Protein AF-A0A5R9DRP6-F1 (afdb_monomer_lite)

pLDDT: mean 76.95, std 16.29, range [34.12, 96.19]

Secondary structure (DSSP, 8-state):
-PPPHHHHHHHHHHHHTT--GGGEEEEE-SSEEEEEE-SSHHHHHHHHHHHHHHTT---EEEEEEEPPTT-TT--EEEEEEEEEEHHHHHHHHHHHHHHHHHTT--

Sequence (106 aa):
MEKNKIEMILKDFLQGMSIDESSIKIRKTQNNMVITINKNFKRILLLLLNILGKNAIQFELMYTSSPHSDSLEQTNIDEVIITVPLNEVKKLDKIFLDANSTSENY

Radius of gyration: 15.65 Å; chains: 1; bounding box: 56×30×33 Å

Foldseek 3Di:
DPDDPVLVVLVVVCVVVVHDPVQWDWDDDPWKIKIKGQPPCVVSVVVVCCLCVVQVFDKDKDWDFDDDPDDPPDGDTRMIMIIGTVVSVVSVVVVVVVVVVVVVPD

Structure (mmCIF, N/CA/C/O backbone):
data_AF-A0A5R9DRP6-F1
#
_entry.id   AF-A0A5R9DRP6-F1
#
loop_
_atom_site.group_PDB
_atom_site.id
_atom_site.type_symbol
_atom_site.label_atom_id
_atom_site.label_alt_id
_atom_site.label_comp_id
_atom_site.label_asym_id
_atom_site.label_entity_id
_atom_site.label_seq_id
_atom_site.pdbx_PDB_ins_code
_atom_site.Cartn_x
_atom_site.Cartn_y
_atom_site.Cartn_z
_atom_site.occupancy
_atom_site.B_iso_or_equiv
_atom_site.auth_seq_id
_atom_site.auth_comp_id
_atom_site.auth_asym_id
_atom_site.auth_atom_id
_atom_site.pdbx_PDB_model_num
ATOM 1 N N . MET A 1 1 ? -10.917 -18.260 6.706 1.00 38.12 1 MET A N 1
ATOM 2 C CA . MET A 1 1 ? -9.905 -17.186 6.813 1.00 38.12 1 MET A CA 1
ATOM 3 C C . MET A 1 1 ? -10.605 -15.886 6.473 1.00 38.12 1 MET A C 1
ATOM 5 O O . MET A 1 1 ? -11.036 -15.751 5.336 1.00 38.12 1 MET A O 1
ATOM 9 N N . GLU A 1 2 ? -10.800 -14.986 7.438 1.00 44.00 2 GLU A N 1
ATOM 10 C CA . GLU A 1 2 ? -11.291 -13.636 7.133 1.00 44.00 2 GLU A CA 1
ATOM 11 C C . GLU A 1 2 ? -10.292 -12.959 6.192 1.00 44.00 2 GLU A C 1
ATOM 13 O O . GLU A 1 2 ? -9.121 -12.788 6.538 1.00 44.00 2 GLU A O 1
ATOM 18 N N . LYS A 1 3 ? -10.735 -12.615 4.978 1.00 52.97 3 LYS A N 1
ATOM 19 C CA . LYS A 1 3 ? -9.972 -11.705 4.124 1.00 52.97 3 LYS A CA 1
ATOM 20 C C . LYS A 1 3 ? -9.892 -10.368 4.854 1.00 52.97 3 LYS A C 1
ATOM 22 O O . LYS A 1 3 ? -10.903 -9.858 5.331 1.00 52.97 3 LYS A O 1
ATOM 27 N N . ASN A 1 4 ? -8.685 -9.827 4.973 1.00 66.50 4 ASN A N 1
ATOM 28 C CA . ASN A 1 4 ? -8.449 -8.565 5.659 1.00 66.50 4 ASN A CA 1
ATOM 29 C C . ASN A 1 4 ? -9.228 -7.456 4.927 1.00 66.50 4 ASN A C 1
ATOM 31 O O . ASN A 1 4 ? -9.006 -7.241 3.738 1.00 66.50 4 ASN A O 1
ATOM 35 N N . LYS A 1 5 ? -10.165 -6.783 5.604 1.00 69.31 5 LYS A N 1
ATOM 36 C CA . LYS A 1 5 ? -11.105 -5.821 4.994 1.00 69.31 5 LYS A CA 1
ATOM 37 C C . LYS A 1 5 ? -10.387 -4.731 4.186 1.00 69.31 5 LYS A C 1
ATOM 39 O O . LYS A 1 5 ? -10.827 -4.366 3.103 1.00 69.31 5 LYS A O 1
ATOM 44 N N . ILE A 1 6 ? -9.229 -4.292 4.670 1.00 69.44 6 ILE A N 1
ATOM 45 C CA . ILE A 1 6 ? -8.368 -3.304 4.005 1.00 69.44 6 ILE A CA 1
ATOM 46 C C . ILE A 1 6 ? -7.764 -3.841 2.706 1.00 69.44 6 ILE A C 1
ATOM 48 O O . ILE A 1 6 ? -7.637 -3.099 1.738 1.00 69.44 6 ILE A O 1
ATOM 52 N N . GLU A 1 7 ? -7.419 -5.129 2.658 1.00 74.81 7 GLU A N 1
ATOM 53 C CA . GLU A 1 7 ? -6.922 -5.767 1.436 1.00 74.81 7 GLU A CA 1
ATOM 54 C C . GLU A 1 7 ? -7.992 -5.764 0.344 1.00 74.81 7 GLU A C 1
ATOM 56 O O . GLU A 1 7 ? -7.694 -5.455 -0.806 1.00 74.81 7 GLU A O 1
ATOM 61 N N . MET A 1 8 ? -9.236 -6.069 0.717 1.00 75.88 8 MET A N 1
ATOM 62 C CA . MET A 1 8 ? -10.375 -6.060 -0.199 1.00 75.88 8 MET A CA 1
ATOM 63 C C . MET A 1 8 ? -10.633 -4.652 -0.739 1.00 75.88 8 MET A C 1
ATOM 65 O O . MET A 1 8 ? -10.680 -4.458 -1.944 1.00 75.88 8 MET A O 1
ATOM 69 N N . ILE A 1 9 ? -10.660 -3.654 0.143 1.00 73.69 9 ILE A N 1
ATOM 70 C CA . ILE A 1 9 ? -10.892 -2.259 -0.238 1.00 73.69 9 ILE A CA 1
ATOM 71 C C . ILE A 1 9 ? -9.793 -1.737 -1.163 1.00 73.69 9 ILE A C 1
ATOM 73 O O . ILE A 1 9 ? -10.081 -1.097 -2.171 1.00 73.69 9 ILE A O 1
ATOM 77 N N . LEU A 1 10 ? -8.526 -2.018 -0.850 1.00 75.06 10 LEU A N 1
ATOM 78 C CA . LEU A 1 10 ? -7.419 -1.627 -1.719 1.00 75.06 10 LEU A CA 1
ATOM 79 C C . LEU A 1 10 ? -7.547 -2.273 -3.101 1.00 75.06 10 LEU A C 1
ATOM 81 O O . LEU A 1 10 ? -7.329 -1.591 -4.096 1.00 75.06 10 LEU A O 1
ATOM 85 N N . LYS A 1 11 ? -7.948 -3.546 -3.175 1.00 78.19 11 LYS A N 1
ATOM 86 C CA . LYS A 1 11 ? -8.215 -4.233 -4.446 1.00 78.19 11 LYS A CA 1
ATOM 87 C C . LYS A 1 11 ? -9.369 -3.602 -5.223 1.00 78.19 11 LYS A C 1
ATOM 89 O O . LYS A 1 11 ? -9.190 -3.314 -6.403 1.00 78.19 11 LYS A O 1
ATOM 94 N N . ASP A 1 12 ? -10.480 -3.288 -4.565 1.00 77.56 12 ASP A N 1
ATOM 95 C CA . ASP A 1 12 ? -11.635 -2.638 -5.195 1.00 77.56 12 ASP A CA 1
ATOM 96 C C . ASP A 1 12 ? -11.263 -1.257 -5.767 1.00 77.56 12 ASP A C 1
ATOM 98 O O . ASP A 1 12 ? -11.614 -0.922 -6.901 1.00 77.56 12 ASP A O 1
ATOM 102 N N . PHE A 1 13 ? -10.467 -0.470 -5.032 1.00 76.50 13 PHE A N 1
ATOM 103 C CA . PHE A 1 13 ? -9.943 0.807 -5.529 1.00 76.50 13 PHE A CA 1
ATOM 104 C C . PHE A 1 13 ? -9.058 0.635 -6.767 1.00 76.50 13 PHE A C 1
ATOM 106 O O . PHE A 1 13 ? -9.162 1.419 -7.712 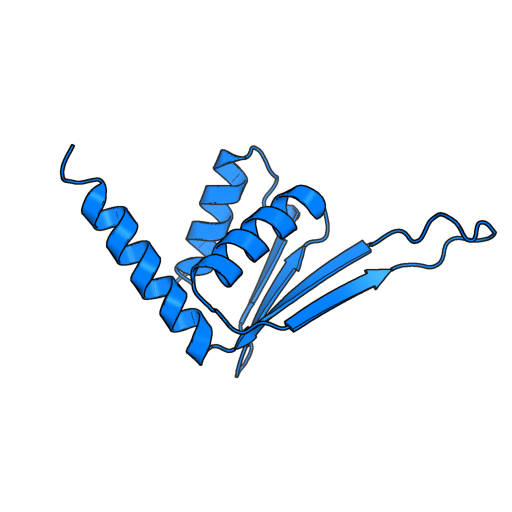1.00 76.50 13 PHE A O 1
ATOM 113 N N . LEU A 1 14 ? -8.191 -0.379 -6.787 1.00 80.94 14 LEU A N 1
ATOM 114 C CA . LEU A 1 14 ? -7.311 -0.643 -7.929 1.00 80.94 14 LEU A CA 1
ATOM 115 C C . LEU A 1 14 ? -8.107 -1.065 -9.163 1.00 80.94 14 LEU A C 1
ATOM 117 O O . LEU A 1 14 ? -7.840 -0.550 -10.251 1.00 80.94 14 LEU A O 1
ATOM 121 N N . GLN A 1 15 ? -9.122 -1.917 -8.985 1.00 81.38 15 GLN A N 1
ATOM 122 C CA . GLN A 1 15 ? -10.050 -2.283 -10.053 1.00 81.38 15 GLN A CA 1
ATOM 123 C C . GLN A 1 15 ? -10.755 -1.045 -10.622 1.00 81.38 15 GLN A C 1
ATOM 125 O O . GLN A 1 15 ? -10.757 -0.853 -11.839 1.00 81.38 15 GLN A O 1
ATOM 130 N N . GLY A 1 16 ? -11.255 -0.149 -9.763 1.00 79.12 16 GLY A N 1
ATOM 131 C CA . GLY A 1 16 ? -11.875 1.113 -10.186 1.00 79.12 16 GLY A CA 1
ATOM 132 C C . GLY A 1 16 ? -10.941 2.030 -10.987 1.00 79.12 16 GLY A C 1
ATOM 133 O O . GLY A 1 16 ? -11.393 2.805 -11.828 1.00 79.12 16 GLY A O 1
ATOM 134 N N . MET A 1 17 ? -9.626 1.913 -10.788 1.00 76.94 17 MET A N 1
ATOM 135 C CA . MET A 1 17 ? -8.605 2.657 -11.535 1.00 76.94 17 MET A CA 1
ATOM 136 C C . MET A 1 17 ? -8.067 1.909 -12.765 1.00 76.94 17 MET A C 1
ATOM 138 O O . MET A 1 17 ? -7.132 2.398 -13.405 1.00 76.94 17 MET A O 1
ATOM 142 N N . SER A 1 18 ? -8.630 0.741 -13.103 1.00 83.69 18 SER A N 1
ATOM 143 C CA . SER A 1 18 ? -8.117 -0.155 -14.152 1.00 83.69 18 SER A CA 1
ATOM 144 C C . SER A 1 18 ? -6.644 -0.540 -13.941 1.00 83.69 18 SER A C 1
ATOM 146 O O . SER A 1 18 ? -5.866 -0.636 -14.891 1.00 83.69 18 SER A O 1
ATOM 148 N N . ILE A 1 19 ? -6.242 -0.719 -12.680 1.00 83.25 19 ILE A N 1
ATOM 149 C CA . ILE A 1 19 ? -4.902 -1.159 -12.289 1.00 83.25 19 ILE A CA 1
ATOM 150 C C . ILE A 1 19 ? -4.961 -2.647 -11.943 1.00 83.25 19 ILE A C 1
ATOM 152 O O . ILE A 1 19 ? -5.769 -3.070 -11.122 1.00 83.25 19 ILE A O 1
ATOM 156 N N . ASP A 1 20 ? -4.066 -3.430 -12.545 1.00 83.62 20 ASP A N 1
ATOM 157 C CA . ASP A 1 20 ? -3.926 -4.859 -12.256 1.00 83.62 20 ASP A CA 1
ATOM 158 C C . ASP A 1 20 ? -3.545 -5.085 -10.782 1.00 83.62 20 ASP A C 1
ATOM 160 O O . ASP A 1 20 ? -2.541 -4.542 -10.307 1.00 83.62 20 ASP A O 1
ATOM 164 N N . GLU A 1 21 ? -4.314 -5.922 -10.080 1.00 80.56 21 GLU A N 1
ATOM 165 C CA . GLU A 1 21 ? -4.070 -6.330 -8.691 1.00 80.56 21 GLU A CA 1
ATOM 166 C C . GLU A 1 21 ? -2.682 -6.949 -8.486 1.00 80.56 21 GLU A C 1
ATOM 168 O O . GLU A 1 21 ? -2.120 -6.843 -7.398 1.00 80.56 21 GLU A O 1
ATOM 173 N N . SER A 1 22 ? -2.083 -7.538 -9.530 1.00 85.25 22 SER A N 1
ATOM 174 C CA . SER A 1 22 ? -0.714 -8.067 -9.483 1.00 85.25 22 SER A CA 1
ATOM 175 C C . SER A 1 22 ? 0.350 -6.991 -9.215 1.00 85.25 22 SER A C 1
ATOM 177 O O . SER A 1 22 ? 1.472 -7.327 -8.822 1.00 85.25 22 SER A O 1
ATOM 179 N N . SER A 1 23 ? -0.011 -5.709 -9.382 1.00 85.62 23 SER A N 1
ATOM 180 C CA . SER A 1 23 ? 0.831 -4.537 -9.098 1.00 85.62 23 SER A CA 1
ATOM 181 C C . SER A 1 23 ? 1.108 -4.340 -7.604 1.00 85.62 23 SER A C 1
ATOM 183 O O . SER A 1 23 ? 1.911 -3.478 -7.239 1.00 85.62 23 SER A O 1
ATOM 185 N N . ILE A 1 24 ? 0.410 -5.079 -6.735 1.00 87.81 24 ILE A N 1
ATOM 186 C CA . ILE A 1 24 ? 0.456 -4.903 -5.289 1.00 87.81 24 ILE A CA 1
ATOM 187 C C . ILE A 1 24 ? 0.427 -6.240 -4.559 1.00 87.81 24 ILE A C 1
ATOM 189 O O . ILE A 1 24 ? -0.304 -7.168 -4.894 1.00 87.81 24 ILE A O 1
ATOM 193 N N . LYS A 1 25 ? 1.225 -6.324 -3.497 1.00 89.56 25 LYS A N 1
ATOM 194 C CA . LYS A 1 25 ? 1.209 -7.429 -2.542 1.00 89.56 25 LYS A CA 1
ATOM 195 C C . LYS A 1 25 ? 0.976 -6.867 -1.154 1.00 89.56 25 LYS A C 1
ATOM 197 O O . LYS A 1 25 ? 1.689 -5.968 -0.722 1.00 89.56 25 LYS A O 1
ATOM 202 N N . ILE A 1 26 ? 0.003 -7.425 -0.445 1.00 88.88 26 ILE A N 1
ATOM 203 C CA . ILE A 1 26 ? -0.299 -7.051 0.935 1.00 88.88 26 ILE A CA 1
ATOM 204 C C . ILE A 1 26 ? 0.063 -8.233 1.826 1.00 88.88 26 ILE A C 1
ATOM 206 O O . ILE A 1 26 ? -0.325 -9.370 1.559 1.00 88.88 26 ILE A O 1
ATOM 210 N N . ARG A 1 27 ? 0.839 -7.977 2.878 1.00 90.06 27 ARG A N 1
ATOM 211 C CA . ARG A 1 27 ? 1.231 -8.982 3.869 1.00 90.06 27 ARG A CA 1
ATOM 212 C C . ARG A 1 27 ? 1.011 -8.441 5.268 1.00 90.06 27 ARG A C 1
ATOM 214 O O . ARG A 1 27 ? 1.330 -7.294 5.557 1.00 90.06 27 ARG A O 1
ATOM 221 N N . LYS A 1 28 ? 0.499 -9.287 6.155 1.00 87.56 28 LYS A N 1
ATOM 222 C CA . LYS A 1 28 ? 0.380 -8.987 7.581 1.00 87.56 28 LYS A CA 1
ATOM 223 C C . LYS A 1 28 ? 1.487 -9.723 8.328 1.00 87.56 28 LYS A C 1
ATOM 225 O O . LYS A 1 28 ? 1.622 -10.934 8.179 1.00 87.56 28 LYS A O 1
ATOM 230 N N . THR A 1 29 ? 2.286 -8.994 9.094 1.00 88.12 29 THR A N 1
ATOM 231 C CA . THR A 1 29 ? 3.272 -9.550 10.029 1.00 88.12 29 THR A CA 1
ATOM 232 C C . THR A 1 29 ? 2.733 -9.446 11.460 1.00 88.12 29 THR A C 1
ATOM 234 O O . THR A 1 29 ? 1.584 -9.046 11.656 1.00 88.12 29 THR A O 1
ATOM 237 N N . GLN A 1 30 ? 3.530 -9.816 12.471 1.00 87.00 30 GLN A N 1
ATOM 238 C CA . GLN A 1 30 ? 3.106 -9.728 13.877 1.00 87.00 30 GLN A CA 1
ATOM 239 C C . GLN A 1 30 ? 2.653 -8.317 14.272 1.00 87.00 30 GLN A C 1
ATOM 241 O O . GLN A 1 30 ? 1.634 -8.178 14.942 1.00 87.00 30 GLN A O 1
ATOM 246 N N . ASN A 1 31 ? 3.375 -7.287 13.820 1.00 91.75 31 ASN A N 1
ATOM 247 C CA . ASN A 1 31 ? 3.163 -5.911 14.274 1.00 91.75 31 ASN A CA 1
ATOM 248 C C . ASN A 1 31 ? 2.768 -4.947 13.157 1.00 91.75 31 ASN A C 1
ATOM 250 O O . ASN A 1 31 ? 2.292 -3.856 13.458 1.00 91.75 31 ASN A O 1
ATOM 254 N N . ASN A 1 32 ? 2.923 -5.337 11.887 1.00 91.62 32 ASN A N 1
ATOM 255 C CA . ASN A 1 32 ? 2.748 -4.429 10.758 1.00 91.62 32 ASN A CA 1
ATOM 256 C C . ASN A 1 32 ? 1.876 -5.022 9.648 1.00 91.62 32 ASN A C 1
ATOM 258 O O . ASN A 1 32 ? 1.819 -6.234 9.433 1.00 91.62 32 ASN A O 1
ATOM 262 N N . MET A 1 33 ? 1.244 -4.138 8.888 1.00 91.00 33 MET A N 1
ATOM 263 C CA . MET A 1 33 ? 0.783 -4.403 7.533 1.00 91.00 33 MET A CA 1
ATOM 264 C C . MET A 1 33 ? 1.819 -3.847 6.556 1.00 91.00 33 MET A C 1
ATOM 266 O O . MET A 1 33 ? 2.216 -2.692 6.664 1.00 91.00 33 MET A O 1
ATOM 270 N N . VAL A 1 34 ? 2.248 -4.667 5.607 1.00 92.44 34 VAL A N 1
ATOM 271 C CA . VAL A 1 34 ? 3.221 -4.308 4.576 1.00 92.44 34 VAL A CA 1
ATOM 272 C C . VAL A 1 34 ? 2.514 -4.322 3.229 1.00 92.44 34 VAL A C 1
ATOM 274 O O . VAL A 1 34 ? 1.938 -5.342 2.843 1.00 92.44 34 VAL A O 1
ATOM 277 N N . ILE A 1 35 ? 2.554 -3.194 2.528 1.00 91.75 35 ILE A N 1
ATOM 278 C CA . ILE A 1 35 ? 2.043 -3.027 1.170 1.00 91.75 35 ILE A CA 1
ATOM 279 C C . ILE A 1 35 ? 3.247 -2.840 0.251 1.00 91.75 35 ILE A C 1
ATOM 281 O O . ILE A 1 35 ? 3.953 -1.841 0.348 1.00 91.75 35 ILE A O 1
ATOM 285 N N . THR A 1 36 ? 3.473 -3.787 -0.648 1.00 93.00 36 THR A N 1
ATOM 286 C CA . THR A 1 36 ? 4.498 -3.699 -1.691 1.00 93.00 36 THR A CA 1
ATOM 287 C C . THR A 1 36 ? 3.836 -3.354 -3.012 1.00 93.00 36 THR A C 1
ATOM 289 O O . THR A 1 36 ? 2.839 -3.976 -3.369 1.00 93.00 36 THR A O 1
ATOM 292 N N . ILE A 1 37 ? 4.404 -2.402 -3.743 1.00 91.00 37 ILE A N 1
ATOM 293 C CA . ILE A 1 37 ? 3.944 -1.934 -5.046 1.00 91.00 37 ILE A CA 1
ATOM 294 C C . ILE A 1 37 ? 5.092 -2.120 -6.033 1.00 91.00 37 ILE A C 1
ATOM 296 O O . ILE A 1 37 ? 6.136 -1.503 -5.861 1.00 91.00 37 ILE A O 1
ATOM 300 N N . ASN A 1 38 ? 4.908 -2.938 -7.062 1.00 88.44 38 ASN A N 1
ATOM 301 C CA . ASN A 1 38 ? 5.966 -3.283 -8.025 1.00 88.44 38 ASN A CA 1
ATOM 302 C C . ASN A 1 38 ? 5.668 -2.804 -9.458 1.00 88.44 38 ASN A C 1
ATOM 304 O O . ASN A 1 38 ? 6.468 -2.993 -10.370 1.00 88.44 38 ASN A O 1
ATOM 308 N N . LYS A 1 39 ? 4.496 -2.201 -9.681 1.00 83.12 39 LYS A N 1
ATOM 309 C CA . LYS A 1 39 ? 4.074 -1.590 -10.950 1.00 83.12 39 LYS A CA 1
ATOM 310 C C . LYS A 1 39 ? 3.173 -0.401 -10.665 1.00 83.12 39 LYS A C 1
ATOM 312 O O . LYS A 1 39 ? 2.600 -0.299 -9.586 1.00 83.12 39 LYS A O 1
ATOM 317 N N . ASN A 1 40 ? 3.018 0.497 -11.639 1.00 80.56 40 ASN A N 1
ATOM 318 C CA . ASN A 1 40 ? 2.105 1.645 -11.536 1.00 80.56 40 ASN A CA 1
ATOM 319 C C . ASN A 1 40 ? 2.328 2.505 -10.272 1.00 80.56 40 ASN A C 1
ATOM 321 O O . ASN A 1 40 ? 1.409 3.190 -9.812 1.00 80.56 40 ASN A O 1
ATOM 325 N N . PHE A 1 41 ? 3.551 2.490 -9.721 1.00 80.62 41 PHE A N 1
ATOM 326 C CA . PHE A 1 41 ? 3.815 2.981 -8.371 1.00 80.62 41 PHE A CA 1
ATOM 327 C C . PHE A 1 41 ? 3.432 4.447 -8.199 1.00 80.62 41 PHE A C 1
ATOM 329 O O . PHE A 1 41 ? 2.899 4.789 -7.159 1.00 80.62 41 PHE A O 1
ATOM 336 N N . LYS A 1 42 ? 3.578 5.304 -9.221 1.00 80.69 42 LYS A N 1
ATOM 337 C CA . LYS A 1 42 ? 3.187 6.724 -9.132 1.00 80.69 42 LYS A CA 1
ATOM 338 C C . LYS A 1 42 ? 1.720 6.902 -8.719 1.00 80.69 42 LYS A C 1
ATOM 340 O O . LYS A 1 42 ? 1.432 7.665 -7.804 1.00 80.69 42 LYS A O 1
ATOM 345 N N . ARG A 1 43 ? 0.797 6.191 -9.378 1.00 81.50 43 ARG A N 1
ATOM 346 C CA . ARG A 1 43 ? -0.650 6.315 -9.120 1.00 81.50 43 ARG A CA 1
ATOM 347 C C . ARG A 1 43 ? -1.032 5.677 -7.788 1.00 81.50 43 ARG A C 1
ATOM 349 O O . ARG A 1 43 ? -1.734 6.297 -6.996 1.00 81.50 43 ARG A O 1
ATOM 356 N N . ILE A 1 44 ? -0.530 4.468 -7.537 1.00 83.75 44 ILE A N 1
ATOM 357 C CA . ILE A 1 44 ? -0.846 3.709 -6.321 1.00 83.75 44 ILE A CA 1
ATOM 358 C C . ILE A 1 44 ? -0.257 4.403 -5.083 1.00 83.75 44 ILE A C 1
ATOM 360 O O . ILE A 1 44 ? -0.943 4.542 -4.074 1.00 83.75 44 ILE A O 1
ATOM 364 N N . LEU A 1 45 ? 0.979 4.906 -5.170 1.00 86.56 45 LEU A N 1
ATOM 365 C CA . LEU A 1 45 ? 1.634 5.648 -4.092 1.00 86.56 45 LEU A CA 1
ATOM 366 C C . LEU A 1 45 ? 0.879 6.935 -3.771 1.00 86.56 45 LEU A C 1
ATOM 368 O O . LEU A 1 45 ? 0.594 7.175 -2.606 1.00 86.56 45 LEU A O 1
ATOM 372 N N . LEU A 1 46 ? 0.513 7.743 -4.773 1.00 86.88 46 LEU A N 1
ATOM 373 C CA . LEU A 1 46 ? -0.260 8.970 -4.541 1.00 86.88 46 LEU A CA 1
ATOM 374 C C . LEU A 1 46 ? -1.586 8.683 -3.829 1.00 86.88 46 LEU A C 1
ATOM 376 O O . LEU A 1 46 ? -1.942 9.390 -2.888 1.00 86.88 46 LEU A O 1
ATOM 380 N N . LEU A 1 47 ? -2.296 7.629 -4.242 1.00 82.75 47 LEU A N 1
ATOM 381 C CA . LEU A 1 47 ? -3.539 7.212 -3.597 1.00 82.75 47 LEU A CA 1
ATOM 382 C C . LEU A 1 47 ? -3.305 6.813 -2.135 1.00 82.75 47 LEU A C 1
ATOM 384 O O . LEU A 1 47 ? -3.996 7.308 -1.245 1.00 82.75 47 LEU A O 1
ATOM 388 N N . LEU A 1 48 ? -2.320 5.948 -1.882 1.00 85.12 48 LEU A N 1
ATOM 389 C CA . LEU A 1 48 ? -2.004 5.480 -0.536 1.00 85.12 48 LEU A CA 1
ATOM 390 C C . LEU A 1 48 ? -1.540 6.625 0.364 1.00 85.12 48 LEU A C 1
ATOM 392 O O . LEU A 1 48 ? -2.047 6.752 1.470 1.00 85.12 48 LEU A O 1
ATOM 396 N N . LEU A 1 49 ? -0.660 7.509 -0.111 1.00 88.69 49 LEU A N 1
ATOM 397 C CA . LEU A 1 49 ? -0.221 8.683 0.647 1.00 88.69 49 LEU A CA 1
ATOM 398 C C . LEU A 1 49 ? -1.382 9.629 0.961 1.00 88.69 49 LEU A C 1
ATOM 400 O O . LEU A 1 49 ? -1.442 10.170 2.061 1.00 88.69 49 LEU A O 1
ATOM 404 N N . ASN A 1 50 ? -2.327 9.802 0.036 1.00 86.19 50 ASN A N 1
ATOM 405 C CA . ASN A 1 50 ? -3.522 10.604 0.280 1.00 86.19 50 ASN A CA 1
ATOM 406 C C . ASN A 1 50 ? -4.410 9.979 1.367 1.00 86.19 50 ASN A C 1
ATOM 408 O O . ASN A 1 50 ? -4.860 10.683 2.267 1.00 86.19 50 ASN A O 1
ATOM 412 N N . ILE A 1 51 ? -4.634 8.661 1.321 1.00 83.12 51 ILE A N 1
ATOM 413 C CA . ILE A 1 51 ? -5.410 7.942 2.343 1.00 83.12 51 ILE A CA 1
ATOM 414 C C . ILE A 1 51 ? -4.698 8.006 3.698 1.00 83.12 51 ILE A C 1
ATOM 416 O O . ILE A 1 51 ? -5.313 8.366 4.696 1.00 83.12 51 ILE A O 1
ATOM 420 N N . LEU A 1 52 ? -3.407 7.688 3.756 1.00 88.25 52 LEU A N 1
ATOM 421 C CA . LEU A 1 52 ? -2.651 7.661 5.009 1.00 88.25 52 LEU A CA 1
ATOM 422 C C . LEU A 1 52 ? -2.511 9.072 5.602 1.00 88.25 52 LEU A C 1
ATOM 424 O O . LEU A 1 52 ? -2.758 9.274 6.790 1.00 88.25 52 LEU A O 1
ATOM 428 N N . GLY A 1 53 ? -2.202 10.061 4.760 1.00 88.06 53 GLY A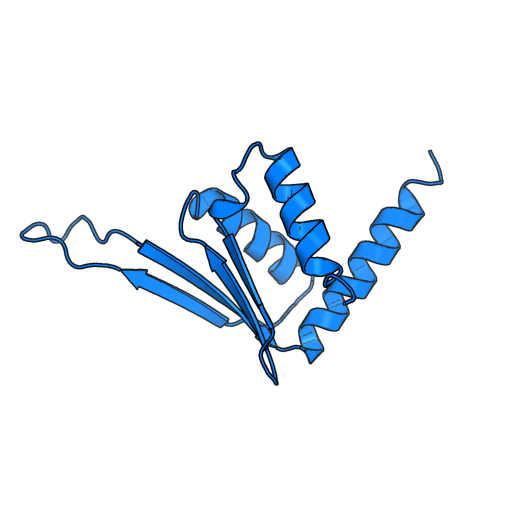 N 1
ATOM 429 C CA . GLY A 1 53 ? -2.017 11.456 5.151 1.00 88.06 53 GLY A CA 1
ATOM 430 C C . GLY A 1 53 ? -3.299 12.121 5.650 1.00 88.06 53 GLY A C 1
ATOM 431 O O . GLY A 1 53 ? -3.289 12.715 6.726 1.00 88.06 53 GLY A O 1
ATOM 432 N N . LYS A 1 54 ? -4.426 11.967 4.935 1.00 85.44 54 LYS A N 1
ATOM 433 C CA . LYS A 1 54 ? -5.728 12.520 5.368 1.00 85.44 54 LYS A CA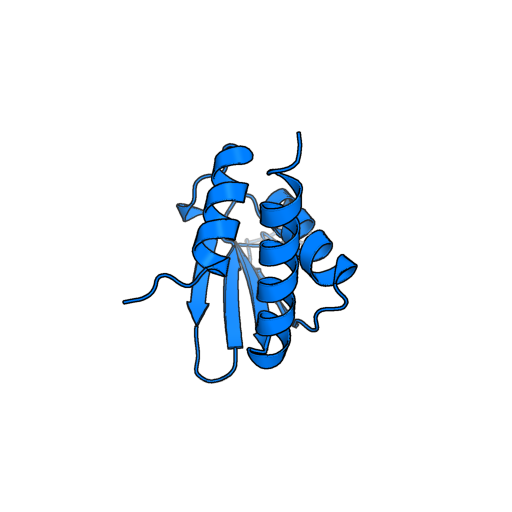 1
ATOM 434 C C . LYS A 1 54 ? -6.170 12.021 6.740 1.00 85.44 54 LYS A C 1
ATOM 436 O O . LYS A 1 54 ? -6.930 12.700 7.418 1.00 85.44 54 LYS A O 1
ATOM 441 N N . ASN A 1 55 ? -5.699 10.843 7.130 1.00 84.44 55 ASN A N 1
ATOM 442 C CA . ASN A 1 55 ? -6.118 10.171 8.350 1.00 84.44 55 ASN A CA 1
ATOM 443 C C . ASN A 1 55 ? -5.054 10.201 9.452 1.00 84.44 55 ASN A C 1
ATOM 445 O O . ASN A 1 55 ? -5.211 9.510 10.457 1.00 84.44 55 ASN A O 1
ATOM 449 N N . ALA A 1 56 ? -3.989 10.996 9.272 1.00 89.62 56 ALA A N 1
ATOM 450 C CA . ALA A 1 56 ? -2.877 11.111 10.215 1.00 89.62 56 ALA A CA 1
ATOM 451 C C . ALA A 1 56 ? -2.342 9.737 10.663 1.00 89.62 56 ALA A C 1
ATOM 453 O O . ALA A 1 56 ? -2.075 9.503 11.845 1.00 89.62 56 ALA A O 1
ATOM 454 N N . ILE A 1 57 ? -2.245 8.809 9.710 1.00 90.06 57 ILE A N 1
ATOM 455 C CA . ILE A 1 57 ? -1.754 7.457 9.952 1.00 90.06 57 ILE A CA 1
ATOM 456 C C . ILE A 1 57 ? -0.238 7.481 9.908 1.00 90.06 57 ILE A C 1
ATOM 458 O O . ILE A 1 57 ? 0.350 7.950 8.935 1.00 90.06 57 ILE A O 1
ATOM 462 N N . GLN A 1 58 ? 0.394 6.942 10.946 1.00 93.31 58 GLN A N 1
ATOM 463 C CA . GLN A 1 58 ? 1.834 6.732 10.929 1.00 93.31 58 GLN A CA 1
ATOM 464 C C . GLN A 1 58 ? 2.183 5.556 10.007 1.00 93.31 58 GLN A C 1
ATOM 466 O O . GLN A 1 58 ? 1.583 4.484 10.089 1.00 93.31 58 GLN A O 1
ATOM 471 N N . PHE A 1 59 ? 3.175 5.751 9.141 1.00 94.50 59 PHE A N 1
ATOM 472 C CA . PHE A 1 59 ? 3.705 4.716 8.257 1.00 94.50 59 PHE A CA 1
ATOM 473 C C . PHE A 1 59 ? 5.190 4.952 7.971 1.00 94.50 59 PHE A C 1
ATOM 475 O O . PHE A 1 59 ? 5.693 6.066 8.111 1.00 94.50 59 PHE A O 1
ATOM 482 N N . GLU A 1 60 ? 5.874 3.902 7.532 1.00 96.19 60 GLU A N 1
ATOM 483 C CA . GLU A 1 60 ? 7.217 3.969 6.961 1.00 96.19 60 GLU A CA 1
ATOM 484 C C . GLU A 1 60 ? 7.139 3.752 5.449 1.00 96.19 60 GLU A C 1
ATOM 486 O O . GLU A 1 60 ? 6.332 2.949 4.970 1.00 96.19 60 GLU A O 1
ATOM 491 N N . LEU A 1 61 ? 7.982 4.466 4.703 1.00 94.56 61 LEU A N 1
ATOM 492 C CA . LEU A 1 61 ? 8.087 4.367 3.252 1.00 94.56 61 LEU A CA 1
ATOM 493 C C . LEU A 1 61 ? 9.517 3.989 2.874 1.00 94.56 61 LEU A C 1
ATOM 495 O O . LEU A 1 61 ? 10.466 4.686 3.224 1.00 94.56 61 LEU A O 1
ATOM 499 N N . MET A 1 62 ? 9.651 2.905 2.123 1.00 93.31 62 MET A N 1
ATOM 500 C CA . MET A 1 62 ? 10.913 2.436 1.563 1.00 93.31 62 MET A CA 1
ATOM 501 C C . MET A 1 62 ? 10.750 2.201 0.062 1.00 93.31 62 MET A C 1
ATOM 503 O O . MET A 1 62 ? 9.641 1.990 -0.429 1.00 93.31 62 MET A O 1
ATOM 507 N N . TYR A 1 63 ? 11.857 2.209 -0.671 1.00 91.12 63 TYR A N 1
ATOM 508 C CA . TYR A 1 63 ? 11.883 1.787 -2.065 1.00 91.12 63 TYR A CA 1
ATOM 509 C C . TYR A 1 63 ? 13.117 0.930 -2.332 1.00 91.12 63 TYR A C 1
ATOM 511 O O . TYR A 1 63 ? 14.133 1.059 -1.647 1.00 91.12 63 TYR A O 1
ATOM 519 N N . THR A 1 64 ? 13.013 0.050 -3.319 1.00 88.69 64 THR A N 1
ATOM 520 C CA . THR A 1 64 ? 14.145 -0.688 -3.876 1.00 88.69 64 THR A CA 1
ATOM 521 C C . THR A 1 64 ? 14.439 -0.159 -5.271 1.00 88.69 64 THR A C 1
ATOM 523 O O . THR A 1 64 ? 13.545 0.294 -5.991 1.00 88.69 64 THR A O 1
ATOM 526 N N . SER A 1 65 ? 15.712 -0.179 -5.640 1.00 86.00 65 SER A N 1
ATOM 527 C CA . SER A 1 65 ? 16.159 0.234 -6.963 1.00 86.00 65 SER A CA 1
ATOM 528 C C . SER A 1 65 ? 17.315 -0.635 -7.412 1.00 86.00 65 SER A C 1
ATOM 530 O O . SER A 1 65 ? 18.282 -0.811 -6.664 1.00 86.00 65 SER A O 1
ATOM 532 N N . SER A 1 66 ? 17.242 -1.120 -8.641 1.00 79.56 66 SER A N 1
ATOM 533 C CA . SER A 1 66 ? 18.324 -1.849 -9.276 1.00 79.56 66 SER A CA 1
ATOM 534 C C . SER A 1 66 ? 19.275 -0.857 -9.940 1.00 79.56 66 SER A C 1
ATOM 536 O O . SER A 1 66 ? 18.824 0.034 -10.666 1.00 79.56 66 SER A O 1
ATOM 538 N N . PRO A 1 67 ? 20.596 -0.987 -9.733 1.00 68.12 67 PRO A N 1
ATOM 539 C CA . PRO A 1 67 ? 21.551 -0.207 -10.499 1.00 68.12 67 PRO A CA 1
ATOM 540 C C . PRO A 1 67 ? 21.458 -0.619 -11.975 1.00 68.12 67 PRO A C 1
ATOM 542 O O . PRO A 1 67 ? 21.521 -1.804 -12.309 1.00 68.12 67 PRO A O 1
ATOM 545 N N . HIS A 1 68 ? 21.305 0.351 -12.872 1.00 61.16 68 HIS A N 1
ATOM 546 C CA . HIS A 1 68 ? 21.616 0.162 -14.286 1.00 61.16 68 HIS A CA 1
ATOM 547 C C . HIS A 1 68 ? 22.981 0.767 -14.589 1.00 61.16 68 HIS A C 1
ATOM 549 O O . HIS A 1 68 ? 23.357 1.807 -14.048 1.00 61.16 68 HIS A O 1
ATOM 555 N N . SER A 1 69 ? 23.733 0.060 -15.426 1.00 58.31 69 SER A N 1
ATOM 556 C CA . SER A 1 69 ? 25.050 0.458 -15.900 1.00 58.31 69 SER A CA 1
ATOM 557 C C . SER A 1 69 ? 24.981 1.792 -16.653 1.00 58.31 69 SER A C 1
AT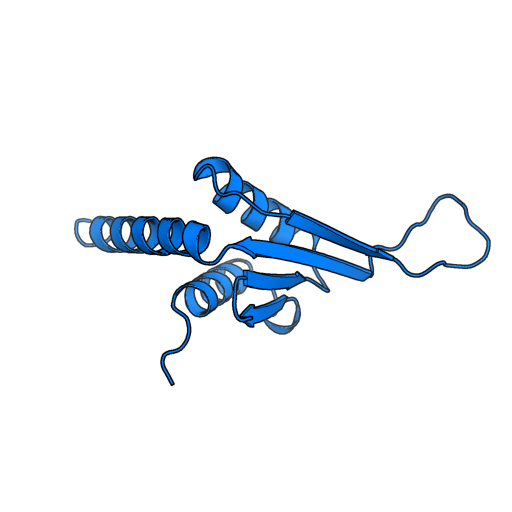OM 559 O O . SER A 1 69 ? 24.185 1.962 -17.575 1.00 58.31 69 SER A O 1
ATOM 561 N N . ASP A 1 70 ? 25.867 2.697 -16.244 1.00 55.66 70 ASP A N 1
ATOM 562 C CA . ASP A 1 70 ? 26.456 3.801 -17.011 1.00 55.66 70 ASP A CA 1
ATOM 563 C C . ASP A 1 70 ? 25.661 5.093 -17.257 1.00 55.66 70 ASP A C 1
ATOM 565 O O . ASP A 1 70 ? 26.176 5.989 -17.923 1.00 55.66 70 ASP A O 1
ATOM 569 N N . SER A 1 71 ? 24.491 5.302 -16.644 1.00 56.47 71 SER A N 1
ATOM 570 C CA . SER A 1 71 ? 23.922 6.660 -16.573 1.00 56.47 71 SER A CA 1
ATOM 571 C C . SER A 1 71 ? 23.451 7.018 -15.165 1.00 56.47 71 SER A C 1
ATOM 573 O O . SER A 1 71 ? 22.534 6.416 -14.616 1.00 56.47 71 SER A O 1
ATOM 575 N N . LEU A 1 72 ? 24.082 8.044 -14.585 1.00 54.97 72 LEU A N 1
ATOM 576 C CA . LEU A 1 72 ? 23.749 8.645 -13.283 1.00 54.97 72 LEU A CA 1
ATOM 577 C C . LEU A 1 72 ? 22.314 9.214 -13.212 1.00 54.97 72 LEU A C 1
ATOM 579 O O . LEU A 1 72 ? 21.892 9.674 -12.155 1.00 54.97 72 LEU A O 1
ATOM 583 N N . GLU A 1 73 ? 21.566 9.195 -14.317 1.00 54.62 73 GLU A N 1
ATOM 584 C CA . GLU A 1 73 ? 20.276 9.875 -14.462 1.00 54.62 73 GLU A CA 1
ATOM 585 C C . GLU A 1 73 ? 19.053 8.947 -14.394 1.00 54.62 73 GLU A C 1
ATOM 587 O O . GLU A 1 73 ? 17.925 9.438 -14.388 1.00 54.62 73 GLU A O 1
ATOM 592 N N . GLN A 1 74 ? 19.224 7.621 -14.315 1.00 52.97 74 GLN A N 1
ATOM 593 C CA . GLN A 1 74 ? 18.092 6.682 -14.309 1.00 52.97 74 GLN A CA 1
ATOM 594 C C . GLN A 1 74 ? 18.156 5.688 -13.146 1.00 52.97 74 GLN A C 1
ATOM 596 O O . GLN A 1 74 ? 18.423 4.500 -13.321 1.00 52.97 74 GLN A O 1
ATOM 601 N N . THR A 1 75 ? 17.847 6.159 -11.935 1.00 57.34 75 THR A N 1
ATOM 602 C CA . THR A 1 75 ? 17.481 5.260 -10.831 1.00 57.34 75 THR A CA 1
ATOM 603 C C . THR A 1 75 ? 16.098 4.673 -11.120 1.00 57.34 75 THR A C 1
ATOM 605 O O . THR A 1 75 ? 15.078 5.336 -10.918 1.00 57.34 75 THR A O 1
ATOM 608 N N . ASN A 1 76 ? 16.047 3.433 -11.609 1.00 74.38 76 ASN A N 1
ATOM 609 C CA . ASN A 1 76 ? 14.791 2.701 -11.750 1.00 74.38 76 ASN A CA 1
ATOM 610 C C . ASN A 1 76 ? 14.328 2.231 -10.368 1.00 74.38 76 ASN A C 1
ATOM 612 O O . ASN A 1 76 ? 15.006 1.450 -9.705 1.00 74.38 76 ASN A O 1
ATOM 616 N N . ILE A 1 77 ? 13.178 2.737 -9.921 1.00 83.62 77 ILE A N 1
ATOM 617 C CA . ILE A 1 77 ? 12.494 2.209 -8.739 1.00 83.62 77 ILE A CA 1
ATOM 618 C C . ILE A 1 77 ? 11.820 0.903 -9.153 1.00 83.62 77 ILE A C 1
ATOM 620 O O . ILE A 1 77 ? 10.923 0.921 -9.999 1.00 83.62 77 ILE A O 1
ATOM 624 N N . ASP A 1 78 ? 12.239 -0.201 -8.542 1.00 85.19 78 ASP A N 1
ATOM 625 C CA . ASP A 1 78 ? 11.668 -1.522 -8.802 1.00 85.19 78 ASP A CA 1
ATOM 626 C C . ASP A 1 78 ? 10.400 -1.722 -7.976 1.00 85.19 78 ASP A C 1
ATOM 628 O O . ASP A 1 78 ? 9.354 -2.118 -8.492 1.00 85.19 78 ASP A O 1
ATOM 632 N N . GLU A 1 79 ? 10.484 -1.416 -6.679 1.00 90.31 79 GLU A N 1
ATOM 633 C CA . GLU A 1 79 ? 9.377 -1.577 -5.749 1.00 90.31 79 GLU A CA 1
ATOM 634 C C . GLU A 1 79 ? 9.308 -0.424 -4.749 1.00 90.31 79 GLU A C 1
ATOM 636 O O . GLU A 1 79 ? 10.313 0.150 -4.331 1.00 90.31 79 GLU A O 1
ATOM 641 N N . VAL A 1 80 ? 8.088 -0.114 -4.323 1.00 92.56 80 VAL A N 1
ATOM 642 C CA . VAL A 1 80 ? 7.796 0.770 -3.196 1.00 92.56 80 VAL A CA 1
ATOM 643 C C . VAL A 1 80 ? 7.148 -0.059 -2.100 1.00 92.56 80 VAL A C 1
ATOM 645 O O . VAL A 1 80 ? 6.237 -0.843 -2.362 1.00 92.56 80 VAL A O 1
ATOM 648 N N . ILE A 1 81 ? 7.608 0.110 -0.867 1.00 94.44 81 ILE A N 1
ATOM 649 C CA . ILE A 1 81 ? 7.154 -0.644 0.297 1.00 94.44 81 ILE A CA 1
ATOM 650 C C . ILE A 1 81 ? 6.631 0.351 1.329 1.00 94.44 81 ILE A C 1
ATOM 652 O O . ILE A 1 81 ? 7.355 1.242 1.767 1.00 94.44 81 ILE A O 1
ATOM 656 N N . ILE A 1 82 ? 5.370 0.187 1.718 1.00 93.88 82 ILE A N 1
ATOM 657 C CA . ILE A 1 82 ? 4.735 0.949 2.790 1.00 93.88 82 ILE A CA 1
ATOM 658 C C . ILE A 1 82 ? 4.475 0.007 3.958 1.00 93.88 82 ILE A C 1
ATOM 660 O O . ILE A 1 82 ? 3.782 -1.001 3.808 1.00 93.88 82 ILE A O 1
ATOM 664 N N . THR A 1 83 ? 4.991 0.365 5.127 1.00 94.75 83 THR A N 1
ATOM 665 C CA . THR A 1 83 ? 4.783 -0.378 6.370 1.00 94.75 83 THR A CA 1
ATOM 666 C C . THR A 1 83 ? 3.900 0.442 7.297 1.00 94.75 83 THR A C 1
ATOM 668 O O . THR A 1 83 ? 4.243 1.564 7.658 1.00 94.75 83 THR A O 1
ATOM 671 N N . VAL A 1 84 ? 2.761 -0.118 7.696 1.00 92.56 84 VAL A N 1
ATOM 672 C CA . VAL A 1 84 ? 1.805 0.518 8.610 1.00 92.56 84 VAL A CA 1
ATOM 673 C C . VAL A 1 84 ? 1.702 -0.322 9.887 1.00 92.56 84 VAL A C 1
ATOM 675 O O . VAL A 1 84 ? 1.323 -1.496 9.800 1.00 92.56 84 VAL A O 1
ATOM 678 N N . PRO A 1 85 ? 2.000 0.233 11.072 1.00 93.25 85 PRO A N 1
ATOM 679 C CA . PRO A 1 85 ? 1.784 -0.445 12.347 1.00 93.25 85 PRO A CA 1
ATOM 680 C C . PRO A 1 85 ? 0.328 -0.889 12.535 1.00 93.25 85 PRO A C 1
ATOM 682 O O . PRO A 1 85 ? -0.607 -0.147 12.245 1.00 93.25 85 PRO A O 1
ATOM 685 N N . LEU A 1 86 ? 0.089 -2.102 13.040 1.00 88.88 86 LEU A N 1
ATOM 686 C CA . LEU A 1 86 ? -1.271 -2.660 13.129 1.00 88.88 86 LEU A CA 1
ATOM 687 C C . LEU A 1 86 ? -2.214 -1.883 14.061 1.00 88.88 86 LEU A C 1
ATOM 689 O O . LEU A 1 86 ? -3.430 -1.949 13.891 1.00 88.88 86 LEU A O 1
ATOM 693 N N . ASN A 1 87 ? -1.687 -1.153 15.044 1.00 89.06 87 ASN A N 1
ATOM 694 C CA . ASN A 1 87 ? -2.475 -0.232 15.869 1.00 89.06 87 ASN A CA 1
ATOM 695 C C . ASN A 1 87 ? -2.992 0.973 15.061 1.00 89.06 87 ASN A C 1
ATOM 697 O O . ASN A 1 87 ? -4.101 1.435 15.318 1.00 89.06 87 ASN A O 1
ATOM 701 N N . GLU A 1 88 ? -2.235 1.428 14.065 1.00 89.31 88 GLU A N 1
ATOM 702 C CA . GLU A 1 88 ? -2.626 2.496 13.145 1.00 89.31 88 GLU A CA 1
ATOM 703 C C . GLU A 1 88 ? -3.607 2.001 12.079 1.00 89.31 88 GLU A C 1
ATOM 705 O O . GLU A 1 88 ? -4.563 2.695 11.741 1.00 89.31 88 GLU A O 1
ATOM 710 N N . VAL A 1 89 ? -3.435 0.762 11.609 1.00 82.19 89 VAL A N 1
ATOM 711 C CA . VAL A 1 89 ? -4.337 0.107 10.646 1.00 82.19 89 VAL A CA 1
ATOM 712 C C . VAL A 1 89 ? -5.793 0.100 11.138 1.00 82.19 89 VAL A C 1
ATOM 714 O O . VAL A 1 89 ? -6.705 0.305 10.345 1.00 82.19 89 VAL A O 1
ATOM 717 N N . LYS A 1 90 ? -6.034 -0.019 12.450 1.00 76.94 90 LYS A N 1
ATOM 718 C CA . LYS A 1 90 ? -7.391 0.056 13.032 1.00 76.94 90 LYS A CA 1
ATOM 719 C C . LYS A 1 90 ? -8.096 1.394 12.781 1.00 76.94 90 LYS A C 1
ATOM 721 O O . LYS A 1 90 ? -9.324 1.447 12.792 1.00 76.94 90 LYS A O 1
ATOM 726 N N . LYS A 1 91 ? -7.347 2.481 12.560 1.00 80.69 91 LYS A N 1
ATOM 727 C CA . LYS A 1 91 ? -7.925 3.786 12.207 1.00 80.69 91 LYS A CA 1
ATOM 728 C C . LYS A 1 91 ? -8.572 3.733 10.820 1.00 80.69 91 LYS A C 1
ATOM 730 O O . LYS A 1 91 ? -9.635 4.319 10.642 1.00 80.69 91 LYS A O 1
ATOM 735 N N . LEU A 1 92 ? -7.988 2.973 9.885 1.00 72.44 92 LEU A N 1
ATOM 736 C CA . LEU A 1 92 ? -8.537 2.744 8.540 1.00 72.44 92 LEU A CA 1
ATOM 737 C C . LEU A 1 92 ? -9.872 2.003 8.584 1.00 72.44 92 LEU A C 1
ATOM 739 O O . LEU A 1 92 ? -10.798 2.386 7.874 1.00 72.44 92 LEU A O 1
ATOM 743 N N . ASP A 1 93 ? -10.002 0.994 9.448 1.00 68.44 93 ASP A N 1
ATOM 744 C CA . ASP A 1 93 ? -11.241 0.213 9.563 1.00 68.44 93 ASP A CA 1
ATOM 745 C C . ASP A 1 93 ? -12.457 1.087 9.909 1.00 68.44 93 ASP A C 1
ATOM 747 O O . ASP A 1 93 ? -13.553 0.849 9.397 1.00 68.44 93 ASP A O 1
ATOM 751 N N . LYS A 1 94 ? -12.260 2.126 10.734 1.00 63.03 94 LYS A N 1
ATOM 752 C CA . LYS A 1 94 ? -13.311 3.074 11.128 1.00 63.03 94 LYS A CA 1
ATOM 753 C C . LYS A 1 94 ? -13.777 3.945 9.954 1.00 63.03 94 LYS A C 1
ATOM 755 O O . LYS A 1 94 ? -14.970 4.117 9.752 1.00 63.03 94 LYS A O 1
ATOM 760 N N . ILE A 1 95 ? -12.844 4.412 9.130 1.00 62.75 95 ILE A N 1
ATOM 761 C CA . ILE A 1 95 ? -13.126 5.302 7.991 1.00 62.75 95 ILE A CA 1
ATOM 762 C C . ILE A 1 95 ? -13.950 4.591 6.913 1.00 62.75 95 ILE A C 1
ATOM 764 O O . ILE A 1 95 ? -14.864 5.168 6.330 1.00 62.75 95 ILE A O 1
ATOM 768 N N . PHE A 1 96 ? -13.658 3.317 6.664 1.00 57.81 96 PHE A N 1
ATOM 769 C CA . PHE A 1 96 ? -14.390 2.539 5.666 1.00 57.81 96 PHE A CA 1
ATOM 770 C C . PHE A 1 96 ? -15.763 2.050 6.152 1.00 57.81 96 PHE A C 1
ATOM 772 O O . PHE A 1 96 ? -16.611 1.705 5.333 1.00 57.81 96 PHE A O 1
ATOM 779 N N . LEU A 1 97 ? -16.009 2.022 7.466 1.00 54.97 97 LEU A N 1
ATOM 780 C CA . LEU A 1 97 ? -17.357 1.831 8.017 1.00 54.97 97 LEU A CA 1
ATOM 781 C C . LEU A 1 97 ? -18.222 3.083 7.811 1.00 54.97 97 LEU A C 1
ATOM 783 O O . LEU A 1 97 ? -19.380 2.961 7.411 1.00 54.97 97 LEU A O 1
ATOM 787 N N . ASP A 1 98 ? -17.642 4.267 8.000 1.00 51.50 98 ASP A N 1
ATOM 788 C CA . ASP A 1 98 ? -18.340 5.548 7.831 1.00 51.50 98 ASP A CA 1
ATOM 789 C C . ASP A 1 98 ? -18.645 5.858 6.345 1.00 51.50 98 ASP A C 1
ATOM 791 O O . ASP A 1 98 ? -19.685 6.429 6.014 1.00 51.50 98 ASP A O 1
ATOM 795 N N . AL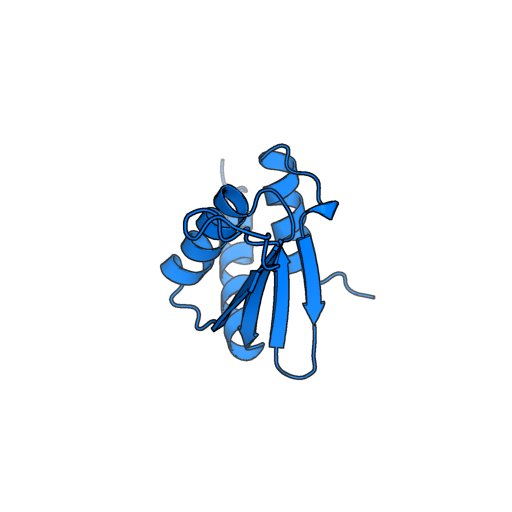A A 1 99 ? -17.783 5.417 5.419 1.00 51.38 99 ALA A N 1
ATOM 796 C CA . ALA A 1 99 ? -17.988 5.590 3.976 1.00 51.38 99 ALA A CA 1
ATOM 797 C C . ALA A 1 99 ? -19.118 4.709 3.398 1.00 51.38 99 ALA A C 1
ATOM 799 O O . ALA A 1 99 ? -19.832 5.143 2.500 1.00 51.38 99 ALA A O 1
ATOM 800 N N . ASN A 1 100 ? -19.317 3.496 3.930 1.00 47.03 100 ASN A N 1
ATOM 801 C CA . ASN A 1 100 ? -20.400 2.599 3.493 1.00 47.03 100 ASN A CA 1
ATOM 802 C C . ASN A 1 100 ? 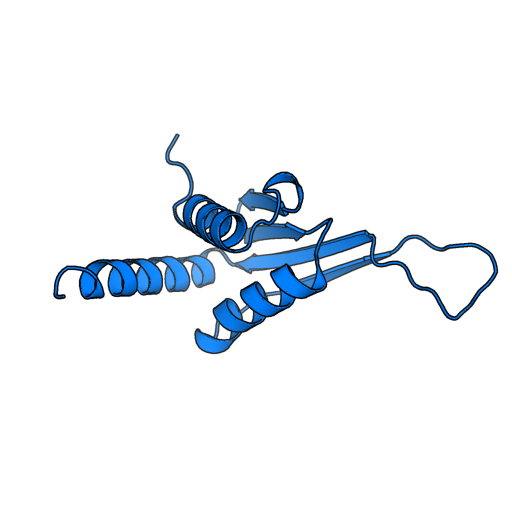-21.750 2.898 4.165 1.00 47.03 100 ASN A C 1
ATOM 804 O O . ASN A 1 100 ? -22.786 2.463 3.676 1.00 47.03 100 ASN A O 1
ATOM 808 N N . SER A 1 101 ? -21.761 3.630 5.280 1.00 40.88 101 SER A N 1
ATOM 809 C CA . SER A 1 101 ? -22.999 4.059 5.952 1.00 40.88 101 SER A CA 1
ATOM 810 C C . SER A 1 101 ? -23.543 5.388 5.412 1.00 40.88 101 SER A C 1
ATOM 812 O O . SER A 1 101 ? -24.704 5.726 5.630 1.00 40.88 101 SER A O 1
ATOM 814 N N . THR A 1 102 ? -22.739 6.131 4.650 1.00 41.50 102 THR A N 1
ATOM 815 C CA . THR A 1 102 ? -23.184 7.334 3.928 1.00 41.50 102 THR A CA 1
ATOM 816 C C . THR A 1 102 ? -23.761 7.027 2.543 1.00 41.50 102 THR A C 1
ATOM 818 O O . THR A 1 102 ? -24.525 7.835 2.022 1.00 41.50 102 THR A O 1
ATOM 821 N N . SER A 1 103 ? -23.479 5.850 1.971 1.00 41.91 103 SER A N 1
ATOM 822 C CA . SER A 1 103 ? -24.040 5.394 0.689 1.00 41.91 103 SER A CA 1
ATOM 823 C C . SER A 1 103 ? -25.455 4.805 0.770 1.00 41.91 103 SER A C 1
ATOM 825 O O . SER A 1 103 ? -26.055 4.576 -0.271 1.00 41.91 103 SER A O 1
ATOM 827 N N . GLU A 1 104 ? -26.008 4.571 1.965 1.00 37.97 104 GLU A N 1
ATOM 828 C CA . GLU A 1 104 ? -27.391 4.079 2.140 1.00 37.97 104 GLU A CA 1
ATOM 829 C C . GLU A 1 104 ? -28.441 5.205 2.259 1.00 37.97 104 GLU A C 1
ATOM 831 O O . GLU A 1 104 ? -29.621 4.926 2.445 1.00 37.97 104 GLU A O 1
ATOM 836 N N . ASN A 1 105 ? -28.037 6.476 2.142 1.00 34.38 105 ASN A N 1
ATOM 837 C CA . ASN A 1 105 ? -28.922 7.641 2.304 1.00 34.38 105 ASN A CA 1
ATOM 838 C C . ASN A 1 105 ? -29.104 8.489 1.026 1.00 34.38 105 ASN A C 1
ATOM 840 O O . ASN A 1 105 ? -29.487 9.655 1.129 1.00 34.38 105 ASN A O 1
ATOM 844 N N . TYR A 1 106 ? -28.845 7.926 -0.159 1.00 34.12 106 TYR A N 1
ATOM 845 C CA . TYR A 1 106 ? -29.135 8.559 -1.454 1.00 34.12 106 TYR A CA 1
ATOM 846 C C . TYR A 1 106 ? -29.900 7.624 -2.386 1.00 34.12 106 TYR A C 1
ATOM 848 O O . TYR A 1 106 ? -29.479 6.453 -2.514 1.00 34.12 106 TYR A O 1
#

Organism: NCBI:txid87458